Protein AF-A0A1F3INV1-F1 (afdb_monomer_lite)

pLDDT: mean 82.12, std 13.27, range [38.78, 95.25]

Foldseek 3Di:
DDDDDPPDDPDPPPVVVVVVVVVVVVLLVVLQVVLLVLLQVLLVVLLVVVVVVVDDPVLSVLSSVLSSVLSNCLSPDDDPDQLLVVLLVSLVVSCVVVLVVVCVVPVVVSVVSNVSSSVSSNVSSVVSVVVVVVSVVVD

Sequence (139 aa):
MHLNTLNKPSIPCRGLKSSQGILNNYYMQKKIMFGIGLGIIAGLIDLIPMIIQDLSWNANLSAFSMWIIIGFLVSVTEINTNEVLKSMLIAILVLLPNLFIIGVKDPLSIIPIVIMTLILSSMIGLFYKKIKDGIESNK

Secondary structure (DSSP, 8-state):
--PPP--------TTHHHHHHHHHHHHHHHHHHHHHHHHHHHHHHHHHHHHHTT--HHHHHHHHHHHHHHHHHHHH---SS-HHHHHHHHHHHHHHHHHHHHHHH-STTHHHHHHHHHHHHHHHHHHHHHHHHHHHTT-

Structure (mmCIF, N/CA/C/O backbone):
data_AF-A0A1F3INV1-F1
#
_entry.id   AF-A0A1F3INV1-F1
#
loop_
_atom_site.group_PDB
_atom_site.id
_atom_site.type_symbol
_atom_site.label_atom_id
_atom_site.label_alt_id
_atom_site.label_comp_id
_atom_site.label_asym_id
_atom_site.label_entity_id
_atom_site.label_seq_id
_atom_site.pdbx_PDB_ins_code
_atom_site.Cartn_x
_atom_site.Cartn_y
_atom_site.Cartn_z
_atom_site.occupancy
_atom_site.B_iso_or_equiv
_atom_site.auth_seq_id
_atom_site.auth_comp_id
_atom_site.auth_asym_id
_atom_site.auth_atom_id
_atom_site.pdbx_PDB_model_num
ATOM 1 N N . MET A 1 1 ? -30.103 4.772 64.478 1.00 38.78 1 MET A N 1
ATOM 2 C CA . MET A 1 1 ? -30.840 5.290 63.305 1.00 38.78 1 MET A CA 1
ATOM 3 C C . MET A 1 1 ? -29.944 5.074 62.087 1.00 38.78 1 MET A C 1
ATOM 5 O O . MET A 1 1 ? -29.113 5.914 61.787 1.00 38.78 1 MET A O 1
ATOM 9 N N . HIS A 1 2 ? -29.984 3.874 61.501 1.00 43.91 2 HIS A N 1
ATOM 10 C CA . HIS A 1 2 ? -29.092 3.453 60.414 1.00 43.91 2 HIS A CA 1
ATOM 11 C C . HIS A 1 2 ? -29.947 3.406 59.145 1.00 43.91 2 HIS A C 1
ATOM 13 O O . HIS A 1 2 ? -30.870 2.599 59.063 1.00 43.91 2 HIS A O 1
ATOM 19 N N . LEU A 1 3 ? -29.735 4.344 58.220 1.00 47.44 3 LEU A N 1
ATOM 20 C CA . LEU A 1 3 ? -30.517 4.425 56.988 1.00 47.44 3 LEU A CA 1
ATOM 21 C C . LEU A 1 3 ? -30.127 3.271 56.061 1.00 47.44 3 LEU A C 1
ATOM 23 O O . LEU A 1 3 ? -28.956 3.088 55.728 1.00 47.44 3 LEU A O 1
ATOM 27 N N . ASN A 1 4 ? -31.143 2.496 55.692 1.00 45.12 4 ASN A N 1
ATOM 28 C CA . ASN A 1 4 ? -31.078 1.385 54.759 1.00 45.12 4 ASN A CA 1
ATOM 29 C C . ASN A 1 4 ? -30.470 1.823 53.423 1.00 45.12 4 ASN A C 1
ATOM 31 O O . ASN A 1 4 ? -30.872 2.822 52.824 1.00 45.12 4 ASN A O 1
ATOM 35 N N . THR A 1 5 ? -29.523 1.024 52.948 1.00 52.75 5 THR A N 1
ATOM 36 C CA . THR A 1 5 ? -28.962 1.087 51.606 1.00 52.75 5 THR A CA 1
ATOM 37 C C . THR A 1 5 ? -30.068 0.838 50.582 1.00 52.75 5 THR A C 1
ATOM 39 O O . THR A 1 5 ? -30.696 -0.219 50.541 1.00 52.75 5 THR A O 1
ATOM 42 N N . LEU A 1 6 ? -30.330 1.849 49.754 1.00 51.50 6 LEU A N 1
ATOM 43 C CA . LEU A 1 6 ? -31.238 1.772 48.616 1.00 51.50 6 LEU A CA 1
ATOM 44 C C . LEU A 1 6 ? -30.733 0.706 47.635 1.00 51.50 6 LEU A C 1
ATOM 46 O O . LEU A 1 6 ? -29.825 0.944 46.840 1.00 51.50 6 LEU A O 1
ATOM 50 N N . ASN A 1 7 ? -31.346 -0.473 47.698 1.00 54.84 7 ASN A N 1
ATOM 51 C CA . ASN A 1 7 ? -31.271 -1.493 46.667 1.00 54.84 7 ASN A CA 1
ATOM 52 C C . ASN A 1 7 ? -31.913 -0.926 45.389 1.00 54.84 7 ASN A C 1
ATOM 54 O O . ASN A 1 7 ? -33.137 -0.851 45.276 1.00 54.84 7 ASN A O 1
ATOM 58 N N . LYS A 1 8 ? -31.087 -0.446 44.454 1.00 56.72 8 LYS A N 1
ATOM 59 C CA . LYS A 1 8 ? -31.542 -0.007 43.131 1.00 56.72 8 LYS A CA 1
ATOM 60 C C . LYS A 1 8 ? -31.920 -1.257 42.325 1.00 56.72 8 LYS A C 1
ATOM 62 O O . LYS A 1 8 ? -31.044 -2.091 42.100 1.00 56.72 8 LYS A O 1
ATOM 67 N N . PRO A 1 9 ? -33.168 -1.399 41.847 1.00 49.38 9 PRO A N 1
ATOM 68 C CA . PRO A 1 9 ? -33.513 -2.503 40.965 1.00 49.38 9 PRO A CA 1
ATOM 69 C C . PRO A 1 9 ? -32.718 -2.385 39.658 1.00 49.38 9 PRO A C 1
ATOM 71 O O . PRO A 1 9 ? -32.733 -1.347 38.992 1.00 49.38 9 PRO A O 1
ATOM 74 N N . SER A 1 10 ? -32.014 -3.455 39.289 1.00 62.59 10 SER A N 1
ATOM 75 C CA . SER A 1 10 ? -31.374 -3.617 37.987 1.00 62.59 10 SER A CA 1
ATOM 76 C C . SER A 1 10 ? -32.453 -3.804 36.920 1.00 62.59 10 SER A C 1
ATOM 78 O O . SER A 1 10 ? -32.898 -4.911 36.627 1.00 62.59 10 SER A O 1
ATOM 80 N N . ILE A 1 11 ? -32.911 -2.693 36.346 1.00 62.72 11 ILE A N 1
ATOM 81 C CA . ILE A 1 11 ? -33.823 -2.706 35.201 1.00 62.72 11 ILE A CA 1
ATOM 82 C C . ILE A 1 11 ? -33.092 -3.400 34.039 1.00 62.72 11 ILE A C 1
ATOM 84 O O . ILE A 1 11 ? -32.042 -2.915 33.610 1.00 62.72 11 ILE A O 1
ATOM 88 N N . PRO A 1 12 ? -33.600 -4.520 33.496 1.00 56.31 12 PRO A N 1
ATOM 89 C CA . PRO A 1 12 ? -32.981 -5.152 32.346 1.00 56.31 12 PRO A CA 1
ATOM 90 C C . PRO A 1 12 ? -33.292 -4.302 31.109 1.00 56.31 12 PRO A C 1
ATOM 92 O O . PRO A 1 12 ? -34.384 -4.369 30.544 1.00 56.31 12 PRO A O 1
ATOM 95 N N . CYS A 1 13 ? -32.329 -3.479 30.689 1.00 57.81 13 CYS A N 1
ATOM 96 C CA . CYS A 1 13 ? -32.405 -2.630 29.500 1.00 57.81 13 CYS A CA 1
ATOM 97 C C . CYS A 1 13 ? -32.452 -3.462 28.203 1.00 57.81 13 CYS A C 1
ATOM 99 O O . CYS A 1 13 ? -31.479 -3.553 27.456 1.00 57.81 13 CYS A O 1
ATOM 101 N N . ARG A 1 14 ? -33.605 -4.068 27.905 1.00 60.50 14 ARG A N 1
ATOM 102 C CA . ARG A 1 14 ? -33.840 -4.895 26.708 1.00 60.50 14 ARG A CA 1
ATOM 103 C C . ARG A 1 14 ? -33.766 -4.079 25.399 1.00 60.50 14 ARG A C 1
ATOM 105 O O . ARG A 1 14 ? -33.459 -4.641 24.355 1.00 60.50 14 ARG A O 1
ATOM 112 N N . GLY A 1 15 ? -33.960 -2.756 25.468 1.00 55.00 15 GLY A N 1
ATOM 113 C CA . GLY A 1 15 ? -33.851 -1.820 24.336 1.00 55.00 15 GLY A CA 1
ATOM 114 C C . GLY A 1 15 ? -32.429 -1.356 23.976 1.00 55.00 15 GLY A C 1
ATOM 115 O O . GLY A 1 15 ? -32.217 -0.863 22.873 1.00 55.00 15 GLY A O 1
ATOM 116 N N . LEU A 1 16 ? -31.429 -1.547 24.848 1.00 55.44 16 LEU A N 1
ATOM 117 C CA . LEU A 1 16 ? -30.040 -1.152 24.545 1.00 55.44 16 LEU A CA 1
ATOM 118 C C . LEU A 1 16 ? -29.356 -2.106 23.555 1.00 55.44 16 LEU A C 1
ATOM 120 O O . LEU A 1 16 ? -28.487 -1.686 22.794 1.00 55.44 16 LEU A O 1
ATOM 124 N N . LYS A 1 17 ? -29.790 -3.372 23.507 1.00 57.88 17 LYS A N 1
ATOM 125 C CA . LYS A 1 17 ? -29.183 -4.399 22.651 1.00 57.88 17 LYS A CA 1
ATOM 126 C C . LYS A 1 17 ? -29.453 -4.171 21.155 1.00 57.88 17 LYS A C 1
ATOM 128 O O . LYS A 1 17 ? -28.582 -4.476 20.346 1.00 57.88 17 L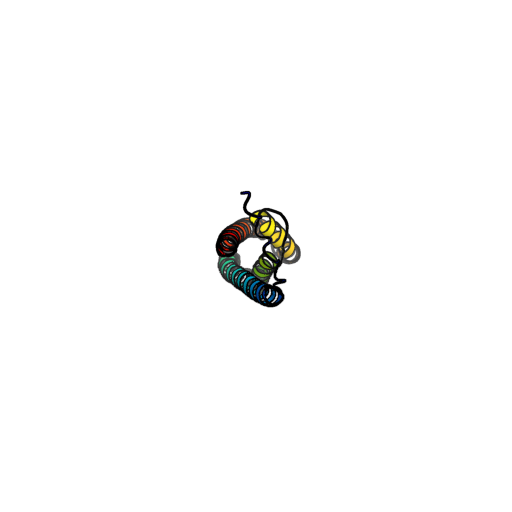YS A O 1
ATOM 133 N N . SER A 1 18 ? -30.610 -3.606 20.775 1.00 59.81 18 SER A N 1
ATOM 134 C CA . SER A 1 18 ? -30.873 -3.257 19.365 1.00 59.81 18 SER A CA 1
ATOM 135 C C . SER A 1 18 ? -30.133 -1.983 18.948 1.00 59.81 18 SER A C 1
ATOM 137 O O . SER A 1 18 ? -29.542 -1.953 17.873 1.00 59.81 18 SER A O 1
ATOM 139 N N . SER A 1 19 ? -30.066 -0.978 19.828 1.00 61.72 19 SER A N 1
ATOM 140 C CA . SER A 1 19 ? -29.330 0.266 19.570 1.00 61.72 19 SER A CA 1
ATOM 141 C C . SER A 1 19 ? -27.817 0.031 19.429 1.00 61.72 19 SER A C 1
ATOM 143 O O . SER A 1 19 ? -27.208 0.504 18.473 1.00 61.72 19 SER A O 1
ATOM 145 N N . GLN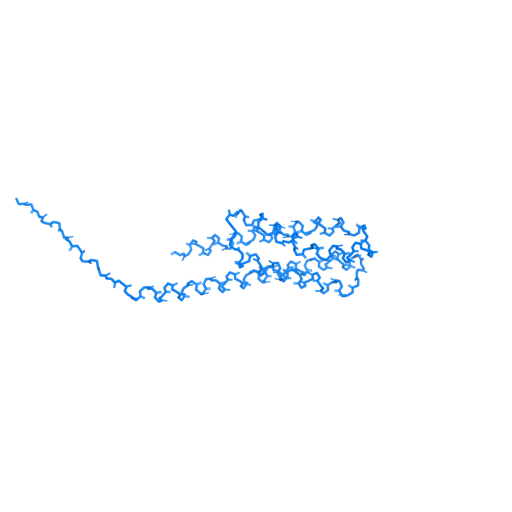 A 1 20 ? -27.210 -0.797 20.292 1.00 67.31 20 GLN A N 1
ATOM 146 C CA . GLN A 1 20 ? -25.795 -1.188 20.166 1.00 67.31 20 GLN A CA 1
ATOM 147 C C . GLN A 1 20 ? -25.500 -1.981 18.884 1.00 67.31 20 GLN A C 1
ATOM 149 O O . GLN A 1 20 ? -24.442 -1.793 18.285 1.00 67.31 20 GLN A O 1
ATOM 154 N N . GLY A 1 21 ? -26.427 -2.832 18.430 1.00 69.75 21 GLY A N 1
ATOM 155 C CA . GLY A 1 21 ? -26.298 -3.535 17.150 1.00 69.75 21 GLY A CA 1
ATOM 156 C C . GLY A 1 21 ? -26.301 -2.586 15.945 1.00 69.75 21 GLY A C 1
ATOM 157 O O . GLY A 1 21 ? -25.485 -2.742 15.038 1.00 69.75 21 GLY A O 1
ATOM 158 N N . ILE A 1 22 ? -27.168 -1.568 15.961 1.00 72.06 22 ILE A N 1
ATOM 159 C CA . ILE A 1 22 ? -27.258 -0.550 14.901 1.00 72.06 22 ILE A CA 1
ATOM 160 C C . ILE A 1 22 ? -26.009 0.340 14.895 1.00 72.06 22 ILE A C 1
ATOM 162 O O . ILE A 1 22 ? -25.419 0.559 13.838 1.00 72.06 22 ILE A O 1
ATOM 166 N N . LEU A 1 23 ? -25.564 0.795 16.071 1.00 70.88 23 LEU A N 1
ATOM 167 C CA . LEU A 1 23 ? -24.331 1.570 16.224 1.00 70.88 23 LEU A CA 1
ATOM 168 C C . LEU A 1 23 ? -23.126 0.797 15.684 1.00 70.88 23 LEU A C 1
ATOM 170 O O . LEU A 1 23 ? -22.403 1.328 14.846 1.00 70.88 23 LEU A O 1
ATOM 174 N N . ASN A 1 24 ? -22.945 -0.468 16.077 1.00 76.69 24 ASN A N 1
ATOM 175 C CA . ASN A 1 24 ? -21.844 -1.294 15.573 1.00 76.69 24 ASN A CA 1
ATOM 176 C C . ASN A 1 24 ? -21.851 -1.396 14.040 1.00 76.69 24 ASN A C 1
ATOM 178 O O . ASN A 1 24 ? -20.797 -1.268 13.423 1.00 76.69 24 ASN A O 1
ATOM 182 N N . ASN A 1 25 ? -23.018 -1.562 13.414 1.00 78.75 25 ASN A N 1
ATOM 183 C CA . ASN A 1 25 ? -23.113 -1.641 11.955 1.00 78.75 25 ASN A CA 1
ATOM 184 C C . ASN A 1 25 ? -22.693 -0.318 11.286 1.00 78.75 25 ASN A C 1
ATOM 186 O O . ASN A 1 25 ? -21.860 -0.314 10.382 1.00 78.75 25 ASN A O 1
ATOM 190 N N . TYR A 1 26 ? -23.169 0.818 11.807 1.00 79.62 26 TYR A N 1
ATOM 191 C CA . TYR A 1 26 ? -22.754 2.145 11.339 1.00 79.62 26 TYR A CA 1
ATOM 192 C C . TYR A 1 26 ? -21.247 2.390 11.501 1.00 79.62 26 TYR A C 1
ATOM 194 O O . TYR A 1 26 ? -20.608 2.932 10.598 1.00 79.62 26 TYR A O 1
ATOM 202 N N . TYR A 1 27 ? -20.658 1.984 12.628 1.00 79.81 27 TYR A N 1
ATOM 203 C CA . TYR A 1 27 ? -19.217 2.104 12.862 1.00 79.81 27 TYR A CA 1
ATOM 204 C C . TYR A 1 27 ? -18.402 1.261 11.876 1.00 79.81 27 TYR A C 1
ATOM 206 O O . TYR A 1 27 ? -17.420 1.756 11.320 1.00 79.81 27 TYR A O 1
ATOM 214 N N . MET A 1 28 ? -18.821 0.021 11.619 1.00 79.94 28 MET A N 1
ATOM 215 C CA . MET A 1 28 ? -18.151 -0.853 10.653 1.00 79.94 28 MET A CA 1
ATOM 216 C C . MET A 1 28 ? -18.237 -0.296 9.230 1.00 79.94 28 MET A C 1
ATOM 218 O O . MET A 1 28 ? -17.224 -0.251 8.536 1.00 79.94 28 MET A O 1
ATOM 222 N N . GLN A 1 29 ? -19.398 0.223 8.815 1.00 84.19 29 GLN A N 1
ATOM 223 C CA . GLN A 1 29 ? -19.549 0.855 7.500 1.00 84.19 29 GLN A CA 1
ATOM 224 C C . GLN A 1 29 ? -18.626 2.065 7.328 1.00 84.19 29 GLN A C 1
ATOM 226 O O . GLN A 1 29 ? -17.977 2.198 6.291 1.00 84.19 29 GLN A O 1
ATOM 231 N N . LYS A 1 30 ? -18.496 2.915 8.358 1.00 85.44 30 LYS A N 1
ATOM 232 C CA . LYS A 1 30 ? -17.560 4.049 8.326 1.00 85.44 30 LYS A CA 1
ATOM 233 C C . LYS A 1 30 ? -16.114 3.582 8.156 1.00 85.44 30 LYS A C 1
ATOM 235 O O . LYS A 1 30 ? -15.425 4.100 7.283 1.00 85.44 30 LYS A O 1
ATOM 240 N N . LYS A 1 31 ? -15.668 2.591 8.940 1.00 87.31 31 LYS A N 1
ATOM 241 C CA . LYS A 1 31 ? -14.304 2.033 8.846 1.00 87.31 31 LYS A CA 1
ATOM 242 C C . LYS A 1 31 ? -14.003 1.516 7.436 1.00 87.31 31 LYS A C 1
ATOM 244 O O . LYS A 1 31 ? -12.982 1.884 6.864 1.00 87.31 31 LYS A O 1
ATOM 249 N N . ILE A 1 32 ? -14.922 0.738 6.859 1.00 90.62 32 ILE A N 1
ATOM 250 C CA . ILE A 1 32 ? -14.786 0.182 5.504 1.00 90.62 32 ILE A CA 1
ATOM 251 C C . ILE A 1 32 ? -14.709 1.295 4.453 1.00 90.62 32 ILE A C 1
ATOM 253 O O . ILE A 1 32 ? -13.831 1.266 3.592 1.00 90.62 32 ILE A O 1
ATOM 257 N N . MET A 1 33 ? -15.583 2.302 4.538 1.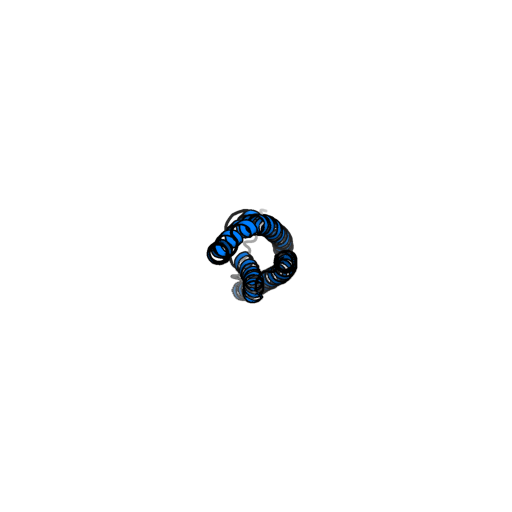00 90.44 33 MET A N 1
ATOM 258 C CA . MET A 1 33 ? -15.605 3.413 3.584 1.00 90.44 33 MET A CA 1
ATOM 259 C C . MET A 1 33 ? -14.298 4.221 3.615 1.00 90.44 33 MET A C 1
ATOM 261 O O . MET A 1 33 ? -13.772 4.581 2.562 1.00 90.44 33 MET A O 1
ATOM 265 N N . PHE A 1 34 ? -13.727 4.440 4.805 1.00 90.31 34 PHE A N 1
ATOM 266 C CA . PHE A 1 34 ? -12.413 5.074 4.946 1.00 90.31 34 PHE A CA 1
ATOM 267 C C . PHE A 1 34 ? -11.282 4.221 4.371 1.00 90.31 34 PHE A C 1
ATOM 269 O O . PHE A 1 34 ? -10.421 4.755 3.676 1.00 90.31 34 PHE A O 1
ATOM 276 N N . GLY A 1 35 ? -11.284 2.909 4.609 1.00 92.00 35 GLY A N 1
ATOM 277 C CA . GLY A 1 35 ? -10.289 2.008 4.029 1.00 92.00 35 GLY A CA 1
ATOM 278 C C . GLY A 1 35 ? -10.277 1.997 2.515 1.00 92.00 35 GLY A C 1
ATOM 279 O O . GLY A 1 35 ? -9.217 2.106 1.906 1.00 92.00 35 GLY A O 1
ATOM 280 N N . ILE A 1 36 ? -11.460 1.907 1.907 1.00 94.12 36 ILE A N 1
ATOM 281 C CA . ILE A 1 36 ? -11.611 1.973 0.452 1.00 94.12 36 ILE A CA 1
ATOM 282 C C . ILE A 1 36 ? -11.098 3.323 -0.064 1.00 94.12 36 ILE A C 1
ATOM 284 O O . ILE A 1 36 ? -10.339 3.353 -1.029 1.00 94.12 36 ILE A O 1
ATOM 288 N N . GLY A 1 37 ? -11.432 4.430 0.610 1.00 94.56 37 GLY A N 1
ATOM 289 C CA . GLY A 1 37 ? -10.918 5.759 0.266 1.00 94.56 37 GLY A CA 1
ATOM 290 C C . GLY A 1 37 ? -9.388 5.845 0.308 1.00 94.56 37 GLY A C 1
ATOM 291 O O . GLY A 1 37 ? -8.777 6.345 -0.635 1.00 94.56 37 GLY A O 1
ATOM 292 N N . LEU A 1 38 ? -8.756 5.303 1.356 1.00 93.94 38 LEU A N 1
ATOM 293 C CA . LEU A 1 38 ? -7.294 5.221 1.454 1.00 93.94 38 LEU A CA 1
ATOM 294 C C . LEU A 1 38 ? -6.695 4.359 0.335 1.00 93.94 38 LEU A C 1
ATOM 296 O O . LEU A 1 38 ? -5.674 4.738 -0.231 1.00 93.94 38 LEU A O 1
ATOM 300 N N . GLY A 1 39 ? -7.341 3.243 -0.011 1.00 93.94 39 GLY A N 1
ATOM 301 C CA . GLY A 1 39 ? -6.925 2.368 -1.107 1.00 93.94 39 GLY A CA 1
ATOM 302 C C . GLY A 1 39 ? -6.979 3.054 -2.473 1.00 93.94 39 GLY A C 1
ATOM 303 O O . GLY A 1 39 ? -6.040 2.934 -3.251 1.00 93.94 39 GLY A O 1
ATOM 304 N N . ILE A 1 40 ? -8.025 3.840 -2.747 1.00 95.25 40 ILE A N 1
ATOM 305 C CA . ILE A 1 40 ? -8.131 4.625 -3.988 1.00 95.25 40 ILE A CA 1
ATOM 306 C C . ILE A 1 40 ? -6.993 5.650 -4.075 1.00 95.25 40 ILE A C 1
ATOM 308 O O . ILE A 1 40 ? -6.317 5.729 -5.098 1.00 95.25 40 ILE A O 1
ATOM 312 N N . ILE A 1 41 ? -6.754 6.415 -3.005 1.00 94.38 41 ILE A N 1
ATOM 313 C CA . ILE A 1 41 ? -5.692 7.435 -2.974 1.00 94.38 41 ILE A CA 1
ATOM 314 C C . ILE A 1 41 ? -4.313 6.785 -3.143 1.00 94.38 41 ILE A C 1
ATOM 316 O O . ILE A 1 41 ? -3.504 7.261 -3.935 1.00 94.38 41 ILE A O 1
ATOM 320 N N . ALA A 1 42 ? -4.055 5.683 -2.437 1.00 92.88 42 ALA A N 1
ATOM 321 C CA . ALA A 1 42 ? -2.805 4.942 -2.550 1.00 92.88 42 ALA A CA 1
ATOM 322 C C . ALA A 1 42 ? -2.602 4.373 -3.960 1.00 92.88 42 ALA A C 1
ATOM 324 O O . ALA A 1 42 ? -1.524 4.530 -4.521 1.00 92.88 42 ALA A O 1
ATOM 325 N N . GLY A 1 43 ? -3.647 3.804 -4.565 1.00 92.56 43 GLY A N 1
ATOM 326 C CA . GLY A 1 43 ? -3.596 3.304 -5.936 1.00 92.56 43 GLY A CA 1
ATOM 327 C C . GLY A 1 43 ? -3.278 4.401 -6.950 1.00 92.56 43 GLY A C 1
ATOM 328 O O . GLY A 1 43 ? -2.488 4.177 -7.859 1.00 92.56 43 GLY A O 1
ATOM 329 N N . LEU A 1 44 ? -3.834 5.606 -6.785 1.00 93.31 44 LEU A N 1
ATOM 330 C CA . LEU A 1 44 ? -3.499 6.747 -7.645 1.00 93.31 44 LEU A CA 1
ATOM 331 C C . LEU A 1 44 ? -2.033 7.177 -7.502 1.00 93.31 44 LEU A C 1
ATOM 333 O O . LEU A 1 44 ? -1.404 7.525 -8.498 1.00 93.31 44 LEU A O 1
ATOM 337 N N . ILE A 1 45 ? -1.487 7.145 -6.284 1.00 91.88 45 ILE A N 1
ATOM 338 C CA . ILE A 1 45 ? -0.074 7.458 -6.033 1.00 91.88 45 ILE A CA 1
ATOM 339 C C . ILE A 1 45 ? 0.832 6.385 -6.652 1.00 91.88 45 ILE A C 1
ATOM 341 O O . ILE A 1 45 ? 1.843 6.726 -7.260 1.00 91.88 45 ILE A O 1
ATOM 345 N N . ASP A 1 46 ? 0.461 5.110 -6.542 1.00 89.06 46 ASP A N 1
ATOM 346 C CA . ASP A 1 46 ? 1.246 3.984 -7.060 1.00 89.06 46 ASP A CA 1
ATOM 347 C C . ASP A 1 46 ? 1.246 3.897 -8.595 1.00 89.06 46 ASP A C 1
ATOM 349 O O . ASP A 1 46 ? 2.201 3.412 -9.199 1.00 89.06 46 ASP A O 1
ATOM 353 N N . LEU A 1 47 ? 0.236 4.463 -9.263 1.00 89.00 47 LEU A N 1
ATOM 354 C CA . LEU A 1 47 ? 0.243 4.596 -10.723 1.00 89.00 47 LEU A CA 1
ATOM 355 C C . LEU A 1 47 ? 1.394 5.476 -11.234 1.00 89.00 47 LEU A C 1
ATOM 357 O O . LEU A 1 47 ? 1.875 5.253 -12.342 1.00 89.00 47 LEU A O 1
ATOM 361 N N . ILE A 1 48 ? 1.866 6.450 -10.446 1.00 88.88 48 ILE A N 1
ATOM 362 C CA . ILE A 1 48 ? 2.941 7.371 -10.846 1.00 88.88 48 ILE A CA 1
ATOM 363 C C . ILE A 1 48 ? 4.239 6.608 -11.175 1.00 88.88 48 ILE A C 1
ATOM 365 O O . ILE A 1 48 ? 4.708 6.719 -12.312 1.00 88.88 48 ILE A O 1
ATOM 369 N N . PRO A 1 49 ? 4.835 5.813 -10.256 1.00 82.88 49 PRO A N 1
ATOM 370 C CA . PRO A 1 49 ? 6.037 5.047 -10.570 1.00 82.88 49 PRO A CA 1
ATOM 371 C C . PRO A 1 49 ? 5.802 3.980 -11.644 1.00 82.88 49 PRO A C 1
ATOM 373 O O . PRO A 1 49 ? 6.748 3.635 -12.347 1.00 82.88 49 PRO A O 1
ATOM 376 N N . MET A 1 50 ? 4.581 3.460 -11.805 1.00 85.44 50 MET A N 1
ATOM 377 C CA . MET A 1 50 ? 4.284 2.477 -12.854 1.00 85.44 50 MET A CA 1
ATOM 378 C C . MET A 1 50 ? 4.239 3.087 -14.256 1.00 85.44 50 MET A C 1
ATOM 380 O O . MET A 1 50 ? 4.734 2.476 -15.200 1.00 85.44 50 MET A O 1
ATOM 384 N N . ILE A 1 51 ? 3.699 4.302 -14.392 1.00 86.31 51 ILE A N 1
ATOM 385 C CA . ILE A 1 51 ? 3.710 5.049 -15.656 1.00 86.31 51 ILE A CA 1
ATOM 386 C C . ILE A 1 51 ? 5.148 5.427 -16.033 1.00 86.31 51 ILE A C 1
ATOM 388 O O . ILE A 1 51 ? 5.520 5.323 -17.195 1.00 86.31 51 ILE A O 1
ATOM 392 N N . ILE A 1 52 ? 5.979 5.809 -15.055 1.00 85.12 52 ILE A N 1
ATOM 393 C CA . ILE A 1 52 ? 7.403 6.117 -15.286 1.00 85.12 52 ILE A CA 1
ATOM 394 C C . ILE A 1 52 ? 8.175 4.882 -15.782 1.00 85.12 52 ILE A C 1
ATOM 396 O O . ILE A 1 52 ? 9.090 5.016 -16.589 1.00 85.12 52 ILE A O 1
ATOM 400 N N . GLN A 1 53 ? 7.806 3.689 -15.312 1.00 78.94 53 GLN A N 1
ATOM 401 C CA . GLN A 1 53 ? 8.409 2.410 -15.704 1.00 78.94 53 GLN A CA 1
ATOM 402 C C . GLN A 1 53 ? 7.805 1.812 -16.994 1.00 78.94 53 GLN A C 1
ATOM 404 O O . GLN A 1 53 ? 8.135 0.681 -17.337 1.00 78.94 53 GLN A O 1
ATOM 409 N N . ASP A 1 54 ? 6.920 2.541 -17.687 1.00 80.94 54 ASP A N 1
ATOM 410 C CA . ASP A 1 54 ? 6.258 2.137 -18.940 1.00 80.94 54 ASP A CA 1
ATOM 411 C C . ASP A 1 54 ? 5.623 0.729 -18.888 1.00 80.94 54 ASP A C 1
ATOM 413 O O . ASP A 1 54 ? 5.653 -0.055 -19.842 1.00 80.94 54 ASP A O 1
ATOM 417 N N . LEU A 1 55 ? 5.037 0.369 -17.734 1.00 79.75 55 LEU A N 1
ATOM 418 C CA . LEU A 1 55 ? 4.324 -0.900 -17.603 1.00 79.75 55 LEU A CA 1
ATOM 419 C C . LEU A 1 55 ? 3.042 -0.899 -18.441 1.00 79.75 55 LEU A C 1
ATOM 421 O O . LEU A 1 55 ? 2.322 0.094 -18.555 1.00 79.75 55 LEU A O 1
ATOM 425 N N . SER A 1 56 ? 2.702 -2.079 -18.969 1.00 85.06 56 SER A N 1
ATOM 426 C CA . SER A 1 56 ? 1.475 -2.277 -19.746 1.00 85.06 56 SER A CA 1
ATOM 427 C C . SER A 1 56 ? 0.232 -1.808 -18.984 1.00 85.06 56 SER A C 1
ATOM 429 O O . SER A 1 56 ? 0.104 -2.072 -17.788 1.00 85.06 56 SER A O 1
ATOM 431 N N . TRP A 1 57 ? -0.738 -1.237 -19.699 1.00 83.56 57 TRP A N 1
ATOM 432 C CA . TRP A 1 57 ? -2.005 -0.753 -19.135 1.00 83.56 57 TRP A CA 1
ATOM 433 C C . TRP A 1 57 ? -2.709 -1.764 -18.210 1.00 83.56 57 TRP A C 1
ATOM 435 O O . TRP A 1 57 ? -3.235 -1.402 -17.159 1.00 83.56 57 TRP A O 1
ATOM 445 N N . ASN A 1 58 ? -2.649 -3.054 -18.556 1.00 85.38 58 ASN A N 1
ATOM 446 C CA . ASN A 1 58 ? -3.229 -4.134 -17.755 1.00 85.38 58 ASN A CA 1
ATOM 447 C C . ASN A 1 58 ? -2.566 -4.267 -16.375 1.00 85.38 58 ASN A C 1
ATOM 449 O O . ASN A 1 58 ? -3.245 -4.548 -15.390 1.00 85.38 58 ASN A O 1
ATOM 453 N N . ALA A 1 59 ? -1.250 -4.054 -16.296 1.00 84.62 59 ALA A N 1
ATOM 454 C CA . ALA A 1 59 ? -0.516 -4.083 -15.035 1.00 84.62 59 ALA A CA 1
ATOM 455 C C . ALA A 1 59 ? -0.898 -2.882 -14.161 1.00 84.62 59 ALA A C 1
ATOM 457 O O . ALA A 1 59 ? -1.169 -3.064 -12.978 1.00 84.62 59 ALA A O 1
ATOM 458 N N . ASN A 1 60 ? -1.015 -1.692 -14.757 1.00 88.25 60 ASN A N 1
ATOM 459 C CA . ASN A 1 60 ? -1.411 -0.469 -14.053 1.00 88.25 60 ASN A CA 1
ATOM 460 C C . ASN A 1 60 ? -2.812 -0.609 -13.439 1.00 88.25 60 ASN A C 1
ATOM 462 O O . ASN A 1 60 ? -3.013 -0.322 -12.260 1.00 88.25 60 ASN A O 1
ATOM 466 N N . LEU A 1 61 ? -3.777 -1.122 -14.211 1.00 90.25 61 LEU A N 1
ATOM 467 C CA . LEU A 1 61 ? -5.135 -1.351 -13.717 1.00 90.25 61 LEU A CA 1
ATOM 468 C C . LEU A 1 61 ? -5.184 -2.448 -12.640 1.00 90.25 61 LEU A C 1
ATOM 470 O O . LEU A 1 61 ? -5.936 -2.320 -11.670 1.00 90.25 61 LEU A O 1
ATOM 474 N N . SER A 1 62 ? -4.369 -3.500 -12.782 1.00 89.62 62 SER A N 1
ATOM 475 C CA . SER A 1 62 ? -4.233 -4.555 -11.770 1.00 89.62 62 SER A CA 1
ATOM 476 C C . SER A 1 62 ? -3.694 -3.998 -10.450 1.00 89.62 62 SER A C 1
ATOM 478 O O . SER A 1 62 ? -4.298 -4.215 -9.401 1.00 89.62 62 SER A O 1
ATOM 480 N N . ALA A 1 63 ? -2.607 -3.223 -10.496 1.00 88.50 63 ALA A N 1
ATOM 481 C CA . ALA A 1 63 ? -1.995 -2.616 -9.317 1.00 88.50 63 ALA A CA 1
ATOM 482 C C . ALA A 1 63 ? -2.933 -1.614 -8.629 1.00 88.50 63 ALA A C 1
ATOM 484 O O . ALA A 1 63 ? -3.130 -1.679 -7.416 1.00 88.50 63 ALA A O 1
ATOM 485 N N . PHE A 1 64 ? -3.604 -0.754 -9.401 1.00 93.00 64 PHE A N 1
ATOM 486 C CA . PHE A 1 64 ? -4.624 0.153 -8.873 1.00 93.00 64 PHE A CA 1
ATOM 487 C C . PHE A 1 64 ? -5.751 -0.606 -8.153 1.00 93.00 64 PHE A C 1
ATOM 489 O O . PHE A 1 64 ? -6.109 -0.283 -7.019 1.00 93.00 64 PHE A O 1
ATOM 496 N N . SER A 1 65 ? -6.281 -1.657 -8.784 1.00 93.50 65 SER A N 1
ATOM 497 C CA . SER A 1 65 ? -7.346 -2.483 -8.200 1.00 93.50 65 SER A CA 1
ATOM 498 C C . SER A 1 65 ? -6.870 -3.208 -6.938 1.00 93.50 65 SER A C 1
ATOM 500 O O . SER A 1 65 ? -7.602 -3.297 -5.952 1.00 93.50 65 SER A O 1
ATOM 502 N N . MET A 1 66 ? -5.622 -3.677 -6.937 1.00 93.44 66 MET A N 1
ATOM 503 C CA . MET A 1 66 ? -4.977 -4.273 -5.772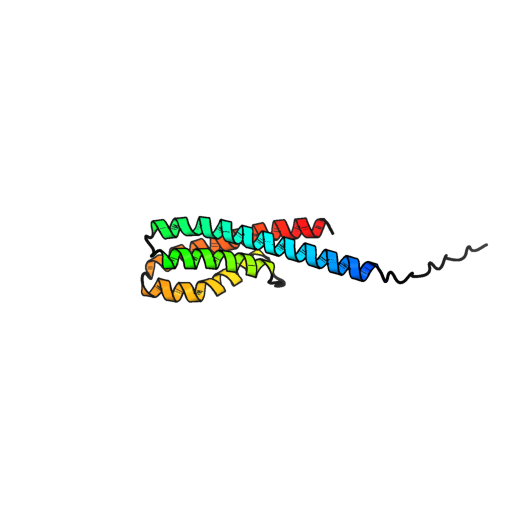 1.00 93.44 66 MET A CA 1
ATOM 504 C C . MET A 1 66 ? -4.941 -3.302 -4.583 1.00 93.44 66 MET A C 1
ATOM 506 O O . MET A 1 66 ? -5.271 -3.717 -3.473 1.00 93.44 66 MET A O 1
ATOM 510 N N . TRP A 1 67 ? -4.616 -2.020 -4.779 1.00 94.50 67 TRP A N 1
ATOM 511 C CA . TRP A 1 67 ? -4.613 -1.040 -3.684 1.00 94.50 67 TRP A CA 1
ATOM 512 C C . TRP A 1 67 ? -5.994 -0.808 -3.068 1.00 94.50 67 TRP A C 1
ATOM 514 O O . TRP A 1 67 ? -6.110 -0.677 -1.846 1.00 94.50 67 TRP A O 1
ATOM 524 N N . ILE A 1 68 ? -7.055 -0.835 -3.878 1.00 94.44 68 ILE A N 1
ATOM 525 C CA . ILE A 1 68 ? -8.437 -0.786 -3.378 1.00 94.44 68 ILE A CA 1
ATOM 526 C C . ILE A 1 68 ? -8.731 -2.013 -2.501 1.00 94.44 68 ILE A C 1
ATOM 528 O O . ILE A 1 68 ? -9.268 -1.872 -1.399 1.00 94.44 68 ILE A O 1
ATOM 532 N N . ILE A 1 69 ? -8.335 -3.207 -2.955 1.00 94.75 69 ILE A N 1
ATOM 533 C CA . ILE A 1 69 ? -8.506 -4.462 -2.206 1.00 94.75 69 ILE A CA 1
ATOM 534 C C . ILE A 1 69 ? -7.719 -4.425 -0.890 1.00 94.75 69 ILE A C 1
ATOM 536 O O . ILE A 1 69 ? -8.252 -4.818 0.147 1.00 94.75 69 ILE A O 1
ATOM 540 N N . ILE A 1 70 ? -6.487 -3.907 -0.892 1.00 93.69 70 ILE A N 1
ATOM 541 C CA . ILE A 1 70 ? -5.677 -3.739 0.324 1.00 93.69 70 ILE A CA 1
ATOM 542 C C . ILE A 1 70 ? -6.386 -2.814 1.316 1.00 93.69 70 ILE A C 1
ATOM 544 O O . ILE A 1 70 ? -6.529 -3.174 2.483 1.00 93.69 70 ILE A O 1
ATOM 548 N N . GLY A 1 71 ? -6.877 -1.654 0.870 1.00 93.31 71 GLY A N 1
ATOM 549 C CA . GLY A 1 71 ? -7.599 -0.710 1.730 1.00 93.31 71 GLY A CA 1
ATOM 550 C C . GLY A 1 71 ? -8.859 -1.315 2.361 1.00 93.31 71 GLY A C 1
ATOM 551 O O . GLY A 1 71 ? -9.132 -1.127 3.553 1.00 93.31 71 GLY A O 1
ATOM 552 N N . PHE A 1 72 ? -9.594 -2.114 1.586 1.00 94.38 72 PHE A N 1
ATOM 553 C CA . PHE A 1 72 ? -10.730 -2.888 2.080 1.00 94.38 72 PHE A CA 1
ATOM 554 C C . PHE A 1 72 ? -10.305 -3.938 3.120 1.00 94.38 72 PHE A C 1
ATOM 556 O O . PHE A 1 72 ? -10.842 -3.959 4.231 1.00 94.38 72 PHE A O 1
ATOM 563 N N . LEU A 1 73 ? -9.306 -4.768 2.804 1.00 93.62 73 LEU A N 1
ATOM 564 C CA . LEU A 1 73 ? -8.817 -5.823 3.695 1.00 93.62 73 LEU A CA 1
ATOM 565 C C . LEU A 1 73 ? -8.280 -5.258 5.008 1.00 93.62 73 LEU A C 1
ATOM 567 O O . LEU A 1 73 ? -8.580 -5.808 6.064 1.00 93.62 73 LEU A O 1
ATOM 571 N N . VAL A 1 74 ? -7.559 -4.136 4.982 1.00 91.88 74 VAL A N 1
ATOM 572 C CA . VAL A 1 74 ? -7.078 -3.452 6.196 1.00 91.88 74 VAL A CA 1
ATOM 573 C C . VAL A 1 74 ? -8.234 -3.052 7.119 1.00 91.88 74 VAL A C 1
ATOM 575 O O . VAL A 1 74 ? -8.071 -3.074 8.342 1.00 91.88 74 VAL A O 1
ATOM 578 N N . SER A 1 75 ? -9.403 -2.738 6.560 1.00 89.56 75 SER A N 1
ATOM 579 C CA . SER A 1 75 ? -10.564 -2.285 7.336 1.00 89.56 75 SER A CA 1
ATOM 580 C C . SER A 1 75 ? -11.387 -3.413 7.933 1.00 89.56 75 SER A C 1
ATOM 582 O O . SER A 1 75 ? -11.934 -3.259 9.021 1.00 89.56 75 SER A O 1
ATOM 584 N N . VAL A 1 76 ? -11.478 -4.537 7.224 1.00 90.31 76 VAL A N 1
ATOM 585 C CA . VAL A 1 76 ? -12.237 -5.717 7.667 1.00 90.31 76 VAL A CA 1
ATOM 586 C C . VAL A 1 76 ? -11.396 -6.618 8.570 1.00 90.31 76 VAL A C 1
ATOM 588 O O . VAL A 1 76 ? -11.924 -7.312 9.433 1.00 90.31 76 VAL A O 1
ATOM 591 N N . THR A 1 77 ? -10.079 -6.606 8.391 1.00 89.12 77 THR A N 1
ATOM 592 C CA . THR A 1 77 ? -9.178 -7.485 9.129 1.00 89.12 77 THR A CA 1
ATOM 593 C C . THR A 1 77 ? -8.927 -6.949 10.536 1.00 89.12 77 THR A C 1
ATOM 595 O O . THR A 1 77 ? -8.280 -5.915 10.732 1.00 89.12 77 THR A O 1
ATOM 598 N N . GLU A 1 78 ? -9.387 -7.697 11.533 1.00 81.38 78 GLU A N 1
ATOM 599 C CA . GLU A 1 78 ? -9.136 -7.449 12.951 1.00 81.38 78 GLU A CA 1
ATOM 600 C C . GLU A 1 78 ? -8.006 -8.364 13.440 1.00 81.38 78 GLU A C 1
ATOM 602 O O . GLU A 1 78 ? -8.232 -9.424 14.016 1.00 81.38 78 GLU A O 1
ATOM 607 N N . ILE A 1 79 ? -6.759 -7.971 13.169 1.00 79.56 79 ILE A N 1
ATOM 608 C CA . ILE A 1 79 ? -5.581 -8.633 13.744 1.00 79.56 79 ILE A CA 1
ATOM 609 C C . ILE A 1 79 ? -5.155 -7.852 14.991 1.00 79.56 79 ILE A C 1
ATOM 611 O O . ILE A 1 79 ? -5.063 -6.625 14.954 1.00 79.56 79 ILE A O 1
ATOM 615 N N . ASN A 1 80 ? -4.874 -8.565 16.087 1.00 75.62 80 ASN A N 1
ATOM 616 C CA . ASN A 1 80 ? -4.436 -8.009 17.373 1.00 75.62 80 ASN A CA 1
ATOM 617 C C . ASN A 1 80 ? -2.959 -7.553 17.350 1.00 75.62 80 ASN A C 1
ATOM 619 O O . ASN A 1 80 ? -2.141 -7.976 18.164 1.00 75.62 80 ASN A O 1
ATOM 623 N N . THR A 1 81 ? -2.587 -6.740 16.365 1.00 78.19 81 THR A N 1
ATOM 624 C CA . THR A 1 81 ? -1.236 -6.189 16.185 1.00 78.19 81 THR A CA 1
ATOM 625 C C . THR A 1 81 ? -1.312 -4.700 15.871 1.00 78.19 81 THR A C 1
ATOM 627 O O . THR A 1 81 ? -2.387 -4.150 15.644 1.00 78.19 81 THR A O 1
ATOM 630 N N . ASN A 1 82 ? -0.158 -4.030 15.803 1.00 86.69 82 ASN A N 1
ATOM 631 C CA . ASN A 1 82 ? -0.093 -2.659 15.301 1.00 86.69 82 ASN A CA 1
ATOM 632 C C . ASN A 1 82 ? -0.691 -2.582 13.880 1.00 86.69 82 ASN A C 1
ATOM 634 O O . ASN A 1 82 ? -0.337 -3.385 13.015 1.00 86.69 82 ASN A O 1
ATOM 638 N N . GLU A 1 83 ? -1.569 -1.607 13.642 1.00 87.06 83 GLU A N 1
ATOM 639 C CA . GLU A 1 83 ? -2.257 -1.388 12.361 1.00 87.06 83 GLU A CA 1
ATOM 640 C C . GLU A 1 83 ? -1.275 -1.221 11.188 1.00 87.06 83 GLU A C 1
ATOM 642 O O . GLU A 1 83 ? -1.570 -1.640 10.073 1.00 87.06 83 GLU A O 1
ATOM 647 N N . VAL A 1 84 ? -0.077 -0.684 11.452 1.00 89.56 84 VAL A N 1
ATOM 648 C CA . VAL A 1 84 ? 1.011 -0.549 10.465 1.00 89.56 84 VAL A CA 1
ATOM 649 C C . VAL A 1 84 ? 1.571 -1.905 10.035 1.00 89.56 84 VAL A C 1
ATOM 651 O O . VAL A 1 84 ? 1.753 -2.162 8.851 1.00 89.56 84 VAL A O 1
ATOM 654 N N . LEU A 1 85 ? 1.826 -2.802 10.990 1.00 89.56 85 LEU A N 1
ATOM 655 C CA . LEU A 1 85 ? 2.311 -4.150 10.674 1.00 89.56 85 LEU A CA 1
ATOM 656 C C . LEU A 1 85 ? 1.228 -4.958 9.960 1.00 89.56 85 LEU A C 1
ATOM 658 O O . LEU A 1 85 ? 1.518 -5.706 9.030 1.00 89.56 85 LEU A O 1
ATOM 662 N N . LYS A 1 86 ? -0.029 -4.762 10.368 1.00 91.00 86 LYS A N 1
ATOM 663 C CA . LYS A 1 86 ? -1.189 -5.380 9.734 1.00 91.00 86 LYS A CA 1
ATOM 664 C C . LYS A 1 86 ? -1.302 -4.979 8.262 1.00 91.00 86 LYS A C 1
ATOM 666 O O . LYS A 1 86 ? -1.474 -5.848 7.412 1.00 91.00 86 LYS A O 1
ATOM 671 N N . SER A 1 87 ? -1.192 -3.686 7.953 1.00 92.31 87 SER A N 1
ATOM 672 C CA . SER A 1 87 ? -1.281 -3.203 6.572 1.00 92.31 87 SER A CA 1
ATOM 673 C C . SER A 1 87 ? -0.114 -3.680 5.712 1.00 92.31 87 SER A C 1
ATOM 675 O O . SER A 1 87 ? -0.349 -4.125 4.592 1.00 92.31 87 SER A O 1
ATOM 677 N N . MET A 1 88 ? 1.115 -3.668 6.240 1.00 93.06 88 MET A N 1
ATOM 678 C CA . MET A 1 88 ? 2.282 -4.237 5.556 1.00 93.06 88 MET A CA 1
ATOM 679 C C . MET A 1 88 ? 2.079 -5.716 5.218 1.00 93.06 88 MET A C 1
ATOM 681 O O . MET A 1 88 ? 2.324 -6.126 4.086 1.00 93.06 88 MET A O 1
ATOM 685 N N . LEU A 1 89 ? 1.610 -6.513 6.184 1.00 93.00 89 LEU A N 1
ATOM 686 C CA . LEU A 1 89 ? 1.390 -7.944 5.990 1.00 93.00 89 LEU A CA 1
ATOM 687 C C . LEU A 1 89 ? 0.361 -8.201 4.885 1.00 93.00 89 LEU A C 1
ATOM 689 O O . LEU A 1 89 ? 0.618 -8.995 3.983 1.00 93.00 89 LEU A O 1
ATOM 693 N N . ILE A 1 90 ? -0.777 -7.500 4.932 1.00 93.50 90 ILE A N 1
ATOM 694 C CA . ILE A 1 90 ? -1.833 -7.608 3.918 1.00 93.50 90 ILE A CA 1
ATOM 695 C C . ILE A 1 90 ? -1.292 -7.220 2.540 1.00 93.50 90 ILE A C 1
ATOM 697 O O . ILE A 1 90 ? -1.516 -7.942 1.573 1.00 93.50 90 ILE A O 1
ATOM 701 N N . ALA A 1 91 ? -0.553 -6.115 2.441 1.00 93.06 91 ALA A N 1
ATOM 702 C CA . ALA A 1 91 ? -0.022 -5.648 1.169 1.00 93.06 91 ALA A CA 1
ATOM 703 C C . ALA A 1 91 ? 0.975 -6.630 0.547 1.00 93.06 91 ALA A C 1
ATOM 705 O O . ALA A 1 91 ? 0.858 -6.924 -0.637 1.00 93.06 91 ALA A O 1
ATOM 706 N N . ILE A 1 92 ? 1.897 -7.199 1.332 1.00 92.06 92 ILE A N 1
ATOM 707 C CA . ILE A 1 92 ? 2.832 -8.231 0.851 1.00 92.06 92 ILE A CA 1
ATOM 708 C C . ILE A 1 92 ? 2.066 -9.465 0.358 1.00 92.06 92 ILE A C 1
ATOM 710 O O . ILE A 1 92 ? 2.394 -10.022 -0.691 1.00 92.06 92 ILE A O 1
ATOM 714 N N . LEU A 1 93 ? 1.024 -9.875 1.087 1.00 92.00 93 LEU A N 1
ATOM 715 C CA . LEU A 1 93 ? 0.229 -11.053 0.748 1.00 92.00 93 LEU A CA 1
ATOM 716 C C . LEU A 1 93 ? -0.532 -10.880 -0.574 1.00 92.00 93 LEU A C 1
ATOM 718 O O . LEU A 1 93 ? -0.606 -11.812 -1.370 1.00 92.00 93 LEU A O 1
ATOM 722 N N . VAL A 1 94 ? -1.062 -9.680 -0.822 1.00 92.31 94 VAL A N 1
ATOM 723 C CA . VAL A 1 94 ? -1.752 -9.344 -2.077 1.00 92.31 94 VAL A CA 1
ATOM 724 C C . VAL A 1 94 ? -0.755 -9.051 -3.209 1.00 92.31 94 VAL A C 1
ATOM 726 O O . VAL A 1 94 ? -1.055 -9.328 -4.368 1.00 92.31 94 VAL A O 1
ATOM 729 N N . LEU A 1 95 ? 0.448 -8.551 -2.900 1.00 91.12 95 LEU A N 1
ATOM 730 C CA . LEU A 1 95 ? 1.494 -8.267 -3.889 1.00 91.12 95 LEU A CA 1
ATOM 731 C C . LEU A 1 95 ? 2.093 -9.545 -4.482 1.00 91.12 95 LEU A C 1
ATOM 733 O O . LEU A 1 95 ? 2.455 -9.544 -5.654 1.00 91.12 95 LEU A O 1
ATOM 737 N N . LEU A 1 96 ? 2.188 -10.625 -3.701 1.00 90.56 96 LEU A N 1
ATOM 738 C CA . LEU A 1 96 ? 2.774 -11.910 -4.108 1.00 90.56 96 LEU A CA 1
ATOM 739 C C . LEU A 1 96 ? 2.370 -12.370 -5.523 1.00 90.56 96 LEU A C 1
ATOM 741 O O . LEU A 1 96 ? 3.267 -12.542 -6.350 1.00 90.56 96 LEU A O 1
ATOM 745 N N . PRO A 1 97 ? 1.071 -12.534 -5.855 1.00 87.69 97 PRO A N 1
ATOM 746 C CA . PRO A 1 97 ? 0.663 -12.947 -7.199 1.00 87.69 97 PRO A CA 1
ATOM 747 C C . PRO A 1 97 ? 1.066 -11.944 -8.291 1.00 87.69 97 PRO A C 1
ATOM 749 O O . PRO A 1 97 ? 1.458 -12.358 -9.381 1.00 87.69 97 PRO A O 1
ATOM 752 N N . ASN A 1 98 ? 1.038 -10.640 -8.003 1.00 84.62 98 ASN A N 1
ATOM 753 C CA . ASN A 1 98 ? 1.478 -9.612 -8.949 1.00 84.62 98 ASN A CA 1
ATOM 754 C C . ASN A 1 98 ? 2.999 -9.640 -9.164 1.00 84.62 98 ASN A C 1
ATOM 756 O O . ASN A 1 98 ? 3.461 -9.433 -10.285 1.00 84.62 98 ASN A O 1
ATOM 760 N N . LEU A 1 99 ? 3.777 -9.965 -8.130 1.00 86.31 99 LEU A N 1
ATOM 761 C CA . LEU A 1 99 ? 5.233 -10.058 -8.207 1.00 86.31 99 LEU A CA 1
ATOM 762 C C . LEU A 1 99 ? 5.689 -11.153 -9.175 1.00 86.31 99 LEU A C 1
ATOM 764 O O . LEU A 1 99 ? 6.620 -10.935 -9.944 1.00 86.31 99 LEU A O 1
ATOM 768 N N . PHE A 1 100 ? 5.008 -12.304 -9.182 1.00 85.31 100 PHE A N 1
ATOM 769 C CA . PHE A 1 100 ? 5.297 -13.385 -10.129 1.00 85.31 100 PHE A CA 1
ATOM 770 C C . PHE A 1 100 ? 5.011 -12.975 -11.578 1.00 85.31 100 PHE A C 1
ATOM 772 O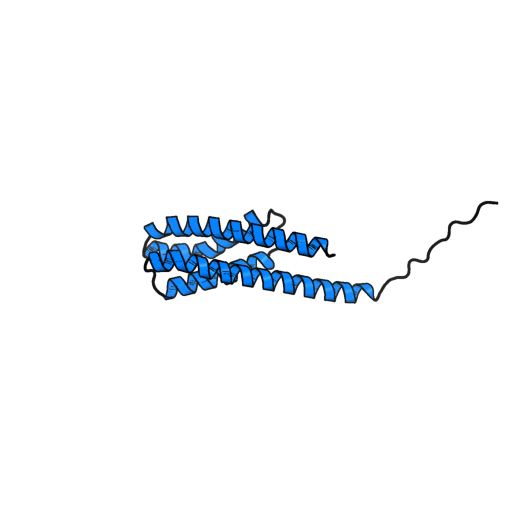 O . PHE A 1 100 ? 5.787 -13.304 -12.470 1.00 85.31 100 PHE A O 1
ATOM 779 N N . ILE A 1 101 ? 3.926 -12.232 -11.818 1.00 82.50 101 ILE A N 1
ATOM 780 C CA . ILE A 1 101 ? 3.553 -11.774 -13.165 1.00 82.50 101 ILE A CA 1
ATOM 781 C C . ILE A 1 101 ? 4.552 -10.731 -13.680 1.00 82.50 101 ILE A C 1
ATOM 783 O O . ILE A 1 101 ? 4.993 -10.803 -14.827 1.00 82.50 101 ILE A O 1
ATOM 787 N N . ILE A 1 102 ? 4.909 -9.761 -12.836 1.00 82.50 102 ILE A N 1
ATOM 788 C CA . ILE A 1 102 ? 5.807 -8.661 -13.203 1.00 82.50 102 ILE A CA 1
ATOM 789 C C . ILE A 1 102 ? 7.243 -9.170 -13.327 1.00 82.50 102 ILE A C 1
ATOM 791 O O . ILE A 1 102 ? 7.918 -8.846 -14.298 1.00 82.50 102 ILE A O 1
ATOM 795 N N . GLY A 1 103 ? 7.687 -10.029 -12.409 1.00 82.31 103 GLY A N 1
ATOM 796 C CA . GLY A 1 103 ? 9.066 -10.503 -12.355 1.00 82.31 103 GLY A CA 1
ATOM 797 C C . GLY A 1 103 ? 9.507 -11.370 -13.529 1.00 82.31 103 GLY A C 1
ATOM 798 O O . GLY A 1 103 ? 10.695 -11.422 -13.830 1.00 82.31 103 GLY A O 1
ATOM 799 N N . VAL A 1 104 ? 8.567 -12.014 -14.226 1.00 80.56 104 VAL A N 1
ATOM 800 C CA . VAL A 1 104 ? 8.863 -12.741 -15.472 1.00 80.56 104 VAL A CA 1
ATOM 801 C C . VAL A 1 104 ? 9.101 -11.780 -16.642 1.00 80.56 104 VAL A C 1
ATOM 803 O O . VAL A 1 104 ? 9.868 -12.101 -17.545 1.00 80.56 104 VAL A O 1
ATOM 806 N N . LYS A 1 105 ? 8.455 -10.608 -16.641 1.00 79.62 105 LYS A N 1
ATOM 807 C CA . LYS A 1 105 ? 8.612 -9.590 -17.690 1.00 79.62 105 LYS A CA 1
ATOM 808 C C . LYS A 1 105 ? 9.799 -8.672 -17.435 1.00 79.62 105 LYS A C 1
ATOM 810 O O . LYS A 1 105 ? 10.592 -8.457 -18.343 1.00 79.62 105 LYS A O 1
ATOM 815 N N . ASP A 1 106 ? 9.888 -8.132 -16.224 1.00 78.25 106 ASP A N 1
ATOM 816 C CA . ASP A 1 106 ? 10.934 -7.201 -15.820 1.00 78.25 106 ASP A CA 1
ATOM 817 C C . ASP A 1 106 ? 11.317 -7.425 -14.342 1.00 78.25 106 ASP A C 1
ATOM 819 O O . ASP A 1 106 ? 10.679 -6.891 -13.425 1.00 78.25 106 ASP A O 1
ATOM 823 N N . PRO A 1 107 ? 12.342 -8.253 -14.073 1.00 80.19 107 PRO A N 1
ATOM 824 C CA . PRO A 1 107 ? 12.763 -8.563 -12.712 1.00 80.19 107 PRO A CA 1
ATOM 825 C C . PRO A 1 107 ? 13.423 -7.373 -12.001 1.00 80.19 107 PRO A C 1
ATOM 827 O O . PRO A 1 107 ? 13.442 -7.345 -10.769 1.00 80.19 107 PRO A O 1
ATOM 830 N N . LEU A 1 108 ? 13.947 -6.381 -12.735 1.00 83.12 108 LEU A N 1
ATOM 831 C CA . LEU A 1 108 ? 14.596 -5.213 -12.131 1.00 83.12 108 LEU A CA 1
ATOM 832 C C . LEU A 1 108 ? 13.567 -4.245 -11.530 1.00 83.12 108 LEU A C 1
ATOM 834 O O . LEU A 1 108 ? 13.831 -3.649 -10.483 1.00 83.12 108 LEU A O 1
ATOM 838 N N . SER A 1 109 ? 12.367 -4.164 -12.111 1.00 81.69 109 SER A N 1
ATOM 839 C CA . SER A 1 109 ? 11.245 -3.365 -11.595 1.00 81.69 109 SER A CA 1
ATOM 840 C C . SER A 1 109 ? 10.687 -3.854 -10.255 1.00 81.69 109 SER A C 1
ATOM 842 O O . SER A 1 109 ? 10.029 -3.097 -9.544 1.00 81.69 109 SER A O 1
ATOM 844 N N . ILE A 1 110 ? 10.963 -5.098 -9.849 1.00 84.94 110 ILE A N 1
ATOM 845 C CA . ILE A 1 110 ? 10.461 -5.652 -8.580 1.00 84.94 110 ILE A CA 1
ATOM 846 C C . ILE A 1 110 ? 10.967 -4.848 -7.378 1.00 84.94 110 ILE A C 1
ATOM 848 O O . ILE A 1 110 ? 10.209 -4.577 -6.447 1.00 84.94 110 ILE A O 1
ATOM 852 N N . ILE A 1 111 ? 12.245 -4.461 -7.392 1.00 87.31 111 ILE A N 1
ATOM 853 C CA . ILE A 1 111 ? 12.895 -3.770 -6.272 1.00 87.31 111 ILE A CA 1
ATOM 854 C C . ILE A 1 111 ? 12.176 -2.450 -5.940 1.00 87.31 111 ILE A C 1
ATOM 856 O O . ILE A 1 111 ? 11.733 -2.299 -4.796 1.00 87.31 111 ILE A O 1
ATOM 860 N N . PRO A 1 112 ? 11.998 -1.506 -6.888 1.00 85.88 112 PRO A N 1
ATOM 861 C CA . PRO A 1 112 ? 11.281 -0.268 -6.604 1.00 85.88 112 PRO A CA 1
ATOM 862 C C . PRO A 1 112 ? 9.813 -0.512 -6.234 1.00 85.88 112 PRO A C 1
ATOM 864 O O . PRO A 1 112 ? 9.315 0.167 -5.339 1.00 85.88 112 PRO A O 1
ATOM 867 N N . ILE A 1 113 ? 9.138 -1.501 -6.835 1.00 87.19 113 ILE A N 1
ATOM 868 C CA . ILE A 1 113 ? 7.740 -1.830 -6.506 1.00 87.19 113 ILE A CA 1
ATOM 869 C C . ILE A 1 113 ? 7.606 -2.283 -5.051 1.00 87.19 113 ILE A C 1
ATOM 871 O O . ILE A 1 113 ? 6.737 -1.792 -4.332 1.00 87.19 113 ILE A O 1
ATOM 875 N N . VAL A 1 114 ? 8.469 -3.187 -4.582 1.00 89.38 114 VAL A N 1
ATOM 876 C CA . VAL A 1 114 ? 8.431 -3.673 -3.195 1.00 89.38 114 VAL A CA 1
ATOM 877 C C . VAL A 1 114 ? 8.726 -2.538 -2.217 1.00 89.38 114 VAL A C 1
ATOM 879 O O . VAL A 1 114 ? 8.013 -2.386 -1.225 1.00 89.38 114 VAL A O 1
ATOM 882 N N . ILE A 1 115 ? 9.732 -1.705 -2.506 1.00 90.56 115 ILE A N 1
ATOM 883 C CA . ILE A 1 115 ? 10.079 -0.554 -1.662 1.00 90.56 115 ILE A CA 1
ATOM 884 C C . ILE A 1 115 ? 8.901 0.427 -1.580 1.00 90.56 115 ILE A C 1
ATOM 886 O O . ILE A 1 115 ? 8.493 0.801 -0.479 1.00 90.56 115 ILE A O 1
ATOM 890 N N . MET A 1 116 ? 8.309 0.797 -2.720 1.00 89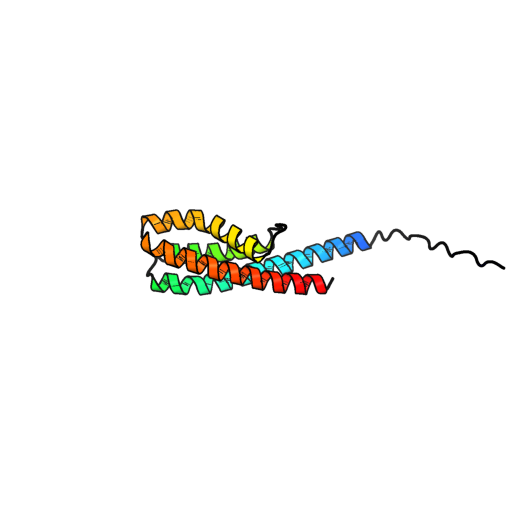.06 116 MET A N 1
ATOM 891 C CA . MET A 1 116 ? 7.152 1.696 -2.762 1.00 89.06 116 MET A CA 1
ATOM 892 C C . MET A 1 116 ? 5.934 1.095 -2.061 1.00 89.06 116 MET A C 1
ATOM 894 O O . MET A 1 116 ? 5.278 1.783 -1.278 1.00 89.06 116 MET A O 1
ATOM 898 N N . THR A 1 117 ? 5.686 -0.203 -2.246 1.00 91.50 117 THR A N 1
ATOM 899 C CA . THR A 1 117 ? 4.589 -0.912 -1.578 1.00 91.50 117 THR A CA 1
ATOM 900 C C . THR A 1 117 ? 4.749 -0.865 -0.063 1.00 91.50 117 THR A C 1
ATOM 902 O O . THR A 1 117 ? 3.779 -0.592 0.643 1.00 91.50 117 THR A O 1
ATOM 905 N N . LEU A 1 118 ? 5.958 -1.079 0.465 1.00 92.94 118 LEU A N 1
ATOM 906 C CA . LEU A 1 118 ? 6.215 -0.991 1.904 1.00 92.94 118 LEU A CA 1
ATOM 907 C C . LEU A 1 118 ? 5.985 0.428 2.437 1.00 92.94 118 LEU A C 1
ATOM 909 O O . LEU A 1 118 ? 5.353 0.590 3.485 1.00 92.94 118 LEU A O 1
ATOM 913 N N . ILE A 1 119 ? 6.443 1.451 1.711 1.00 92.88 119 ILE A N 1
ATOM 914 C CA . ILE A 1 119 ? 6.261 2.859 2.089 1.00 92.88 119 ILE A CA 1
ATOM 915 C C . ILE A 1 119 ? 4.768 3.221 2.119 1.00 92.88 119 ILE A C 1
ATOM 917 O O . ILE A 1 119 ? 4.268 3.658 3.160 1.00 92.88 119 ILE A O 1
ATOM 921 N N . LEU A 1 120 ? 4.030 2.984 1.028 1.00 92.19 120 LEU A N 1
ATOM 922 C CA . LEU A 1 120 ? 2.595 3.285 0.958 1.00 92.19 120 LEU A CA 1
ATOM 923 C C . LEU A 1 120 ? 1.797 2.483 1.992 1.00 92.19 120 LEU A C 1
ATOM 925 O O . LEU A 1 120 ? 0.933 3.038 2.669 1.00 92.19 120 LEU A O 1
ATOM 929 N N . SER A 1 121 ? 2.107 1.199 2.177 1.00 92.12 121 SER A N 1
ATOM 930 C CA . SER A 1 121 ? 1.389 0.351 3.139 1.00 92.12 121 SER A CA 1
ATOM 931 C C . SER A 1 121 ? 1.586 0.825 4.571 1.00 92.12 121 SER A C 1
ATOM 933 O O . SER A 1 121 ? 0.638 0.818 5.361 1.00 92.12 121 SER A O 1
ATOM 935 N N . SER A 1 122 ? 2.792 1.295 4.901 1.00 92.56 122 SER A N 1
ATOM 936 C CA . SER A 1 122 ? 3.074 1.918 6.196 1.00 92.56 122 SER A CA 1
ATOM 937 C C . SER A 1 122 ? 2.224 3.164 6.406 1.00 92.56 122 SER A C 1
ATOM 939 O O . SER A 1 122 ? 1.613 3.327 7.463 1.00 92.56 122 SER A O 1
ATOM 941 N N . MET A 1 123 ? 2.149 4.028 5.386 1.00 92.31 123 MET A N 1
ATOM 942 C CA . MET A 1 123 ? 1.338 5.242 5.435 1.00 92.31 123 MET A CA 1
ATOM 943 C C . MET A 1 123 ? -0.139 4.910 5.645 1.00 92.31 123 MET A C 1
ATOM 945 O O . MET A 1 123 ? -0.748 5.457 6.563 1.00 92.31 123 MET A O 1
ATOM 949 N N . ILE A 1 124 ? -0.704 3.976 4.872 1.00 91.81 124 ILE A N 1
ATOM 950 C CA . ILE A 1 124 ? -2.102 3.547 5.031 1.00 91.81 124 ILE A CA 1
ATOM 951 C C . ILE A 1 124 ? -2.357 3.051 6.454 1.00 91.81 124 ILE A C 1
ATOM 953 O O . ILE A 1 124 ? -3.342 3.456 7.066 1.00 91.81 124 ILE A O 1
ATOM 957 N N . GLY A 1 125 ? -1.466 2.226 7.007 1.00 90.81 125 GLY A N 1
ATOM 958 C CA . GLY A 1 125 ? -1.607 1.713 8.370 1.00 90.81 125 GLY A CA 1
ATOM 959 C C . GLY A 1 125 ? -1.592 2.816 9.433 1.00 90.81 125 GLY A C 1
ATOM 960 O O . GLY A 1 125 ? -2.390 2.779 10.370 1.00 90.81 125 GLY A O 1
ATOM 961 N N . LEU A 1 126 ? -0.742 3.837 9.273 1.00 91.88 126 LEU A N 1
ATOM 962 C CA . LEU A 1 126 ? -0.699 5.000 10.168 1.00 91.88 126 LEU A CA 1
ATOM 963 C C . LEU A 1 126 ? -1.969 5.853 10.072 1.00 91.88 126 LEU A C 1
ATOM 965 O O . LEU A 1 126 ? -2.535 6.233 11.100 1.00 91.88 126 LEU A O 1
ATOM 969 N N . PHE A 1 127 ? -2.436 6.139 8.854 1.00 90.06 127 PHE A N 1
ATOM 970 C CA . PHE A 1 127 ? -3.679 6.882 8.638 1.00 90.06 127 PHE A CA 1
ATOM 971 C C . PHE A 1 127 ? -4.884 6.118 9.187 1.00 90.06 127 PHE A C 1
ATOM 973 O O . PHE A 1 127 ? -5.711 6.701 9.890 1.00 90.06 127 PHE A O 1
ATOM 980 N N . TYR A 1 128 ? -4.950 4.809 8.938 1.00 87.81 128 TYR A N 1
ATOM 981 C CA . TYR A 1 128 ? -6.010 3.950 9.449 1.00 87.81 128 TYR A CA 1
ATOM 982 C C . TYR A 1 128 ? -6.019 3.914 10.979 1.00 87.81 128 TYR A C 1
ATOM 984 O O . TYR A 1 128 ? -7.076 4.092 11.580 1.00 87.81 128 TYR A O 1
ATOM 992 N N . LYS A 1 129 ? -4.849 3.784 11.619 1.00 90.38 129 LYS A N 1
ATOM 993 C CA . LYS A 1 129 ? -4.715 3.863 13.081 1.00 90.38 129 LYS A CA 1
ATOM 994 C C . LYS A 1 129 ? -5.277 5.172 13.629 1.00 90.38 129 LYS A C 1
ATOM 996 O O . LYS A 1 129 ? -6.128 5.153 14.509 1.00 90.38 129 LYS A O 1
ATOM 1001 N N . LYS A 1 130 ? -4.850 6.308 13.069 1.00 87.56 130 LYS A N 1
ATOM 1002 C CA . LYS A 1 130 ? -5.287 7.635 13.524 1.00 87.56 130 LYS A CA 1
ATOM 1003 C C . LYS A 1 130 ? -6.806 7.807 13.420 1.00 87.56 130 LYS A C 1
ATOM 1005 O O . LYS A 1 130 ? -7.422 8.405 14.299 1.00 87.56 130 LYS A O 1
ATOM 1010 N N . ILE A 1 131 ? -7.410 7.276 12.357 1.00 85.69 131 ILE A N 1
ATOM 1011 C CA . ILE A 1 131 ? -8.863 7.305 12.161 1.00 85.69 131 ILE A CA 1
ATOM 1012 C C . ILE A 1 131 ? -9.563 6.357 13.141 1.00 85.69 131 ILE A C 1
ATOM 1014 O O . ILE A 1 131 ? -10.548 6.753 13.760 1.00 85.69 131 ILE A O 1
ATOM 1018 N N . LYS A 1 132 ? -9.058 5.131 13.319 1.00 83.56 132 LYS A N 1
ATOM 1019 C CA . LYS A 1 132 ? -9.604 4.153 14.267 1.00 83.56 132 LYS A CA 1
ATOM 1020 C C . LYS A 1 132 ? -9.629 4.711 15.692 1.00 83.56 132 LYS A C 1
ATOM 1022 O O . LYS A 1 132 ? -10.688 4.677 16.316 1.00 83.56 132 LYS A O 1
ATOM 1027 N N . ASP A 1 133 ? -8.523 5.294 16.148 1.00 83.88 133 ASP A N 1
ATOM 1028 C CA . ASP A 1 133 ? -8.400 5.892 17.482 1.00 83.88 133 ASP A CA 1
ATOM 1029 C C . ASP A 1 133 ? -9.401 7.055 17.668 1.00 83.88 133 ASP A C 1
ATOM 1031 O O . ASP A 1 133 ? -10.077 7.153 18.693 1.00 83.88 133 ASP A O 1
ATOM 1035 N N . GLY A 1 134 ? -9.571 7.910 16.649 1.00 79.69 134 GLY A N 1
ATOM 1036 C CA . GLY A 1 134 ? -10.541 9.015 16.683 1.00 79.69 134 GLY A CA 1
ATOM 1037 C C . GLY A 1 134 ? -12.009 8.566 16.675 1.00 79.69 134 GLY A C 1
ATOM 1038 O O . GLY A 1 134 ? -12.869 9.220 17.267 1.00 79.69 134 GLY A O 1
ATOM 1039 N N . ILE A 1 135 ? -12.303 7.440 16.022 1.00 75.44 135 ILE A N 1
ATOM 1040 C CA . ILE A 1 135 ? -13.633 6.823 16.006 1.00 75.44 135 ILE A CA 1
ATOM 1041 C C . ILE A 1 135 ? -13.940 6.159 17.359 1.00 75.44 135 ILE A C 1
ATOM 1043 O O . ILE A 1 135 ? -15.062 6.287 17.849 1.00 75.44 135 ILE A O 1
ATOM 1047 N N . GLU A 1 136 ? -12.968 5.472 17.969 1.00 71.81 136 GLU A N 1
ATOM 1048 C CA . GLU A 1 136 ? -13.122 4.808 19.273 1.00 71.81 136 GLU A CA 1
ATOM 1049 C C . GLU A 1 136 ? -13.229 5.801 20.436 1.00 71.81 136 GLU A C 1
ATOM 1051 O O . GLU A 1 136 ? -14.015 5.569 21.347 1.00 71.81 136 GLU A O 1
ATOM 1056 N N . SER A 1 137 ? -12.548 6.949 20.372 1.00 68.56 137 SER A N 1
ATOM 1057 C CA . SER A 1 137 ? -12.685 8.026 21.366 1.00 68.56 137 SER A CA 1
ATOM 1058 C C . SER A 1 137 ? -14.070 8.699 21.392 1.00 68.56 137 SER A C 1
ATOM 1060 O O . SER A 1 137 ? -14.351 9.451 22.323 1.00 68.56 137 SER A O 1
ATOM 1062 N N . ASN A 1 138 ? -14.916 8.488 20.378 1.00 60.00 138 ASN A N 1
ATOM 1063 C CA . ASN A 1 138 ? -16.283 9.032 20.303 1.00 60.00 138 ASN A CA 1
ATOM 1064 C C . ASN A 1 138 ? -17.359 8.057 20.822 1.00 60.00 138 ASN A C 1
ATOM 1066 O O . ASN A 1 138 ? -18.549 8.334 20.673 1.00 60.00 138 ASN A O 1
ATOM 1070 N N . LYS A 1 139 ? -16.953 6.895 21.344 1.00 55.25 139 LYS A N 1
ATOM 1071 C CA . LYS A 1 139 ? -17.831 5.854 21.888 1.00 55.25 139 LYS A CA 1
ATOM 1072 C C . LYS A 1 139 ? -17.960 5.979 23.403 1.00 55.25 139 LYS A C 1
ATOM 1074 O O . LYS A 1 139 ? -19.076 5.703 23.895 1.00 55.25 139 LYS A O 1
#

Radius of gyration: 22.31 Å; chains: 1; bounding box: 48×22×83 Å